Protein AF-A0A255T3M5-F1 (afdb_monomer)

pLDDT: mean 85.86, std 15.18, range [34.28, 96.94]

Solvent-accessible surface area (backbone atoms only — not comparable to full-atom values): 8060 Å² total; per-residue (Å²): 136,81,79,77,80,78,73,87,71,83,81,82,89,82,62,62,52,73,49,74,49,96,86,74,48,77,49,78,44,55,76,75,85,60,90,79,80,62,84,89,81,87,76,66,57,54,73,49,75,47,98,87,66,53,73,50,77,48,66,53,76,77,78,79,75,79,71,40,51,78,54,27,78,45,98,48,38,37,27,26,40,36,90,88,74,46,78,47,78,49,78,62,80,65,88,85,72,80,64,64,60,68,63,50,52,53,53,46,50,50,49,30,51,62,57,25,54,61,73,77,107

Radius of gyration: 24.94 Å; Cα contacts (8 Å, |Δi|>4): 122; chains: 1; bo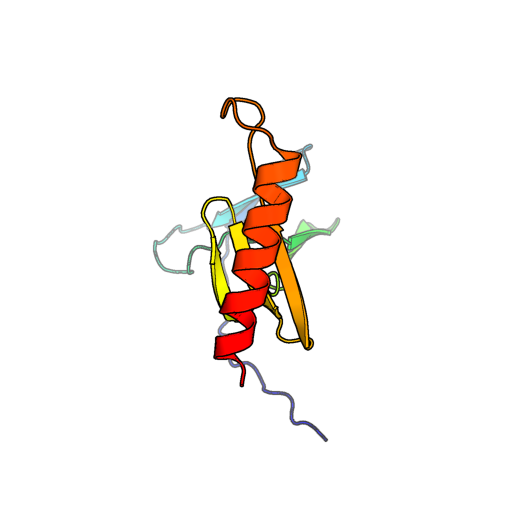unding box: 62×31×61 Å

Secondary structure (DSSP, 8-state):
-PPP-----------EEEEE-TT--EEEEESS--TTSS------EEEEE-TTS-EEEEEPPPP----PEEEEEETTEEEEE-TTS-EEEEE---GGG-S-HHHHHHHHHHHHHHHHHHT--

Nearest PDB structures (foldseek):
  9c3c-assembly1_b  TM=2.298E-01  e=2.456E+00  Oryctolagus cuniculus
  8yt8-assembly1_B  TM=1.563E-01  e=1.535E+00  Mus musculus
  5lnl-assembly2_F  TM=1.861E-01  e=3.705E+00  Haemophilus influenzae
  5lnl-assembly1_C  TM=2.647E-01  e=6.286E+00  Haemophilus influenzae
  5lnl-assembly2_E  TM=1.844E-01  e=7.070E+00  Haemophilus influenzae

Structure (mmCIF, N/CA/C/O backbone):
data_AF-A0A255T3M5-F1
#
_entry.id   AF-A0A255T3M5-F1
#
loop_
_atom_site.group_PDB
_atom_site.id
_atom_site.type_symbol
_atom_site.label_atom_id
_atom_site.label_alt_id
_atom_site.label_comp_id
_atom_site.label_asym_id
_atom_site.label_entity_id
_atom_site.label_seq_id
_atom_site.pdbx_PDB_ins_code
_atom_site.Cartn_x
_atom_site.Cartn_y
_atom_site.Cartn_z
_atom_site.occupancy
_atom_site.B_iso_or_equiv
_atom_site.auth_seq_id
_atom_site.auth_comp_id
_atom_site.auth_asym_id
_atom_site.auth_atom_id
_atom_site.pdbx_PDB_model_num
ATOM 1 N N . MET A 1 1 ? 33.535 2.533 15.701 1.00 35.09 1 MET A N 1
ATOM 2 C CA . MET A 1 1 ? 33.673 2.305 14.246 1.00 35.09 1 MET A CA 1
ATOM 3 C C . MET A 1 1 ? 32.794 1.121 13.869 1.00 35.09 1 MET A C 1
ATOM 5 O O . MET A 1 1 ? 33.111 0.008 14.263 1.00 35.09 1 MET A O 1
ATOM 9 N N . LYS A 1 2 ? 31.643 1.346 13.224 1.00 35.38 2 LYS A N 1
ATOM 10 C CA . LYS A 1 2 ? 30.832 0.251 12.669 1.00 35.38 2 LYS A CA 1
ATOM 11 C C . LYS A 1 2 ? 31.366 -0.037 11.271 1.00 35.38 2 LYS A C 1
ATOM 13 O O . LYS A 1 2 ? 31.410 0.877 10.454 1.00 35.38 2 LYS A O 1
ATOM 18 N N . LYS A 1 3 ? 31.829 -1.268 11.047 1.00 34.28 3 LYS A N 1
ATOM 19 C CA . LYS A 1 3 ? 32.154 -1.770 9.711 1.00 34.28 3 LYS A CA 1
ATOM 20 C C . LYS A 1 3 ? 30.888 -1.658 8.862 1.00 34.28 3 LYS A C 1
ATOM 22 O O . LYS A 1 3 ? 29.825 -2.077 9.312 1.00 34.28 3 LYS A O 1
ATOM 27 N N . ALA A 1 4 ? 31.005 -1.025 7.701 1.00 39.91 4 ALA A N 1
ATOM 28 C CA . ALA A 1 4 ? 29.990 -1.126 6.672 1.00 39.91 4 ALA A CA 1
ATOM 29 C C . ALA A 1 4 ? 29.953 -2.593 6.232 1.00 39.91 4 ALA A C 1
ATOM 31 O O . ALA A 1 4 ? 30.985 -3.130 5.827 1.00 39.91 4 ALA A O 1
ATOM 32 N N . ASP A 1 5 ? 28.795 -3.233 6.387 1.00 39.41 5 ASP A N 1
ATOM 33 C CA . ASP A 1 5 ? 28.466 -4.425 5.617 1.00 39.41 5 ASP A CA 1
ATOM 34 C C . ASP A 1 5 ? 28.571 -4.020 4.147 1.00 39.41 5 ASP A C 1
ATOM 36 O O . ASP A 1 5 ? 27.821 -3.167 3.668 1.00 39.41 5 ASP A O 1
ATOM 40 N N . VAL A 1 6 ? 29.581 -4.552 3.467 1.00 46.31 6 VAL A N 1
ATOM 41 C CA . VAL A 1 6 ? 29.639 -4.528 2.011 1.00 46.31 6 VAL A CA 1
ATOM 42 C C . VAL A 1 6 ? 28.579 -5.529 1.584 1.00 46.31 6 VAL A C 1
ATOM 44 O O . VAL A 1 6 ? 28.779 -6.734 1.704 1.00 46.31 6 VAL A O 1
ATOM 47 N N . ASP A 1 7 ? 27.411 -5.004 1.224 1.00 48.03 7 ASP A N 1
ATOM 48 C CA . ASP A 1 7 ? 26.337 -5.772 0.611 1.00 48.03 7 ASP A CA 1
ATOM 49 C C . ASP A 1 7 ? 26.907 -6.396 -0.668 1.00 48.03 7 ASP A C 1
ATOM 51 O O . ASP A 1 7 ? 27.406 -5.685 -1.543 1.00 48.03 7 ASP A O 1
ATOM 55 N N . ASP A 1 8 ? 26.906 -7.725 -0.735 1.00 47.62 8 ASP A N 1
ATOM 56 C CA . ASP A 1 8 ? 27.293 -8.503 -1.913 1.00 47.62 8 ASP A CA 1
ATOM 57 C C . ASP A 1 8 ? 26.161 -8.387 -2.948 1.00 47.62 8 ASP A C 1
ATOM 59 O O . ASP A 1 8 ? 25.449 -9.341 -3.264 1.00 47.62 8 ASP A O 1
ATOM 63 N N . SER A 1 9 ? 25.885 -7.153 -3.381 1.00 62.00 9 SER A N 1
ATOM 64 C CA . SER A 1 9 ? 24.785 -6.845 -4.283 1.00 62.00 9 SER A CA 1
ATOM 65 C C . SER A 1 9 ? 25.190 -7.293 -5.684 1.00 62.00 9 SER A C 1
ATOM 67 O O . SER A 1 9 ? 25.851 -6.561 -6.424 1.00 62.00 9 SER A O 1
ATOM 69 N N . GLN A 1 10 ? 24.794 -8.505 -6.065 1.00 72.94 10 GLN A N 1
ATOM 70 C CA . GLN A 1 10 ? 24.871 -8.936 -7.456 1.00 72.94 10 GLN A CA 1
ATOM 71 C C . GLN A 1 10 ? 24.027 -7.987 -8.316 1.00 72.94 10 GLN A C 1
ATOM 73 O O . GLN A 1 10 ? 22.807 -7.911 -8.168 1.00 72.94 10 GLN A O 1
ATOM 78 N N . SER A 1 11 ? 24.682 -7.228 -9.194 1.00 83.44 11 SER A N 1
ATOM 79 C CA . SER A 1 11 ? 24.009 -6.407 -10.194 1.00 83.44 11 SER A CA 1
ATOM 80 C C . SER A 1 11 ? 23.817 -7.208 -11.480 1.00 83.44 11 SER A C 1
ATOM 82 O O . SER A 1 11 ? 24.700 -7.941 -11.922 1.00 83.44 11 SER A O 1
ATOM 84 N N . VAL A 1 12 ? 22.641 -7.065 -12.088 1.00 87.31 12 VAL A N 1
ATOM 85 C CA . VAL A 1 12 ? 22.334 -7.615 -13.412 1.00 87.31 12 VAL A CA 1
ATOM 86 C C . VAL A 1 12 ? 22.244 -6.444 -14.381 1.00 87.31 12 VAL A C 1
ATOM 88 O O . VAL A 1 12 ? 21.487 -5.502 -14.146 1.00 87.31 12 VAL A O 1
ATOM 91 N N . GLN A 1 13 ? 23.022 -6.485 -15.462 1.00 90.56 13 GLN A N 1
ATOM 92 C CA . GLN A 1 13 ? 22.964 -5.482 -16.523 1.00 90.56 13 GLN A CA 1
ATOM 93 C C . GLN A 1 13 ? 21.988 -5.937 -17.611 1.00 90.56 13 GLN A C 1
ATOM 95 O O . GLN A 1 13 ? 22.120 -7.037 -18.142 1.00 90.56 13 GLN A O 1
ATOM 100 N N . LEU A 1 14 ? 21.034 -5.074 -17.963 1.00 91.75 14 LEU A N 1
ATOM 101 C CA . LEU A 1 14 ? 20.071 -5.300 -19.040 1.00 91.75 14 LEU A CA 1
ATOM 102 C C . LEU A 1 14 ? 20.258 -4.222 -20.116 1.00 91.75 14 LEU A C 1
ATOM 104 O O . LEU A 1 14 ? 20.284 -3.034 -19.797 1.00 91.75 14 LEU A O 1
ATOM 108 N N . GLY A 1 15 ? 20.397 -4.637 -21.376 1.00 93.62 15 GLY A N 1
ATOM 109 C CA . GLY A 1 15 ? 20.369 -3.757 -22.552 1.00 93.62 15 GLY A CA 1
ATOM 110 C C . GLY A 1 15 ? 18.977 -3.740 -23.183 1.00 93.62 15 GLY A C 1
ATOM 111 O O . GLY A 1 15 ? 18.256 -4.735 -23.081 1.00 93.62 15 GLY A O 1
ATOM 112 N N . GLY A 1 16 ? 18.567 -2.611 -23.764 1.00 94.62 16 GLY A N 1
ATOM 113 C CA . GLY A 1 16 ? 17.236 -2.486 -24.348 1.00 94.62 16 GLY A CA 1
ATOM 114 C C . GLY A 1 16 ? 16.824 -1.073 -24.737 1.00 94.62 16 GLY A C 1
ATOM 115 O O . GLY A 1 16 ? 17.600 -0.116 -24.668 1.00 94.62 16 GLY A O 1
ATOM 116 N N . VAL A 1 17 ? 15.546 -0.947 -25.087 1.00 95.31 17 VAL A N 1
ATOM 117 C CA . VAL A 1 17 ? 14.895 0.304 -25.484 1.00 95.31 17 VAL A CA 1
ATOM 118 C C . VAL A 1 17 ? 13.977 0.794 -24.368 1.00 95.31 17 VAL A C 1
ATOM 120 O O . VAL A 1 17 ? 13.161 0.040 -23.837 1.00 95.31 17 VAL A O 1
ATOM 123 N N . ALA A 1 18 ? 14.069 2.081 -24.032 1.00 94.88 18 ALA A N 1
ATOM 124 C CA . ALA A 1 18 ? 13.137 2.741 -23.125 1.00 94.88 18 ALA A CA 1
ATOM 125 C C . ALA A 1 18 ? 12.154 3.633 -23.899 1.00 94.88 18 ALA A C 1
ATOM 127 O O . ALA A 1 18 ? 12.556 4.478 -24.697 1.00 94.88 18 ALA A O 1
ATOM 128 N N . TYR A 1 19 ? 10.863 3.477 -23.618 1.00 95.06 19 TYR A N 1
ATOM 129 C CA . TYR A 1 19 ? 9.792 4.342 -24.099 1.00 95.06 19 TYR A CA 1
ATOM 130 C C . TYR A 1 19 ? 9.396 5.312 -22.992 1.00 95.06 19 TYR A C 1
ATOM 132 O O . TYR A 1 19 ? 9.095 4.893 -21.872 1.00 95.06 19 TYR A O 1
ATOM 140 N N . VAL A 1 20 ? 9.376 6.604 -23.313 1.00 94.06 20 VAL A N 1
ATOM 141 C CA . VAL A 1 20 ? 8.961 7.666 -22.394 1.00 94.06 20 VAL A CA 1
ATOM 142 C C . VAL A 1 20 ? 7.797 8.418 -23.015 1.00 94.06 20 VAL A C 1
ATOM 144 O O . VAL A 1 20 ? 7.898 8.886 -24.148 1.00 94.06 20 VAL A O 1
ATOM 147 N N . THR A 1 21 ? 6.696 8.536 -22.279 1.00 93.19 21 THR A N 1
ATOM 148 C CA . THR A 1 21 ? 5.530 9.310 -22.721 1.00 93.19 21 THR A CA 1
ATOM 149 C C . THR A 1 21 ? 5.472 10.673 -22.036 1.00 93.19 21 THR A C 1
ATOM 151 O O . THR A 1 21 ? 6.110 10.926 -21.009 1.00 93.19 21 THR A O 1
ATOM 154 N N . ASP A 1 22 ? 4.655 11.560 -22.591 1.00 91.06 22 ASP A N 1
ATOM 155 C CA . ASP A 1 22 ? 4.308 12.870 -22.034 1.00 91.06 22 ASP A CA 1
ATOM 156 C C . ASP A 1 22 ? 3.704 12.799 -20.617 1.00 91.06 22 ASP A C 1
ATOM 158 O O . ASP A 1 22 ? 3.896 13.707 -19.806 1.00 91.06 22 ASP A O 1
ATOM 162 N N . GLN A 1 23 ? 3.063 11.682 -20.265 1.00 90.88 23 GLN A N 1
ATOM 163 C CA . GLN A 1 23 ? 2.529 11.409 -18.926 1.00 90.88 23 GLN A CA 1
ATOM 164 C C . GLN A 1 23 ? 3.601 11.014 -17.898 1.00 90.88 23 GLN A C 1
ATOM 166 O O . GLN A 1 23 ? 3.267 10.615 -16.781 1.00 90.88 23 GLN A O 1
ATOM 171 N N . LYS A 1 24 ? 4.892 11.129 -18.246 1.00 87.06 24 LYS A N 1
ATOM 172 C CA . LYS A 1 24 ? 6.029 10.685 -17.421 1.00 87.06 24 LYS A CA 1
ATOM 173 C C . LYS A 1 24 ? 5.976 9.188 -17.103 1.00 87.06 24 LYS A C 1
ATOM 175 O O . LYS A 1 24 ? 6.494 8.746 -16.078 1.00 87.06 24 LYS A O 1
ATOM 180 N N . TYR A 1 25 ? 5.348 8.416 -17.983 1.00 91.44 25 TYR A N 1
ATOM 181 C CA . TYR A 1 25 ? 5.410 6.966 -17.947 1.00 91.44 25 TYR A CA 1
ATOM 182 C C . TYR A 1 25 ? 6.694 6.513 -18.642 1.00 91.44 25 TYR A C 1
ATOM 184 O O . TYR A 1 25 ? 6.995 6.979 -19.741 1.00 91.44 25 TYR A O 1
ATOM 192 N N . VAL A 1 26 ? 7.445 5.628 -17.987 1.00 94.00 26 VAL A N 1
ATOM 193 C CA . VAL A 1 26 ? 8.685 5.045 -18.508 1.00 94.00 26 VAL A CA 1
ATOM 194 C C . VAL A 1 26 ? 8.511 3.534 -18.556 1.00 94.00 26 VAL A C 1
ATOM 196 O O . VAL A 1 26 ? 8.195 2.916 -17.540 1.00 94.00 26 VAL A O 1
ATOM 199 N N . MET A 1 27 ? 8.736 2.947 -19.727 1.00 94.25 27 MET A N 1
ATOM 200 C CA . MET A 1 27 ? 8.724 1.503 -19.939 1.00 94.25 27 MET A CA 1
ATOM 201 C C . MET A 1 27 ? 10.042 1.082 -20.569 1.00 94.25 27 MET A C 1
ATOM 203 O O . MET A 1 27 ? 10.393 1.566 -21.639 1.00 94.25 27 MET A O 1
ATOM 207 N N . PHE A 1 28 ? 10.756 0.172 -19.918 1.00 94.19 28 PHE A N 1
ATOM 208 C CA . PHE A 1 28 ? 11.952 -0.450 -20.471 1.00 94.19 28 PHE A CA 1
ATOM 209 C C . PHE A 1 28 ? 11.597 -1.808 -21.083 1.00 94.19 28 PHE A C 1
ATOM 211 O O . PHE A 1 28 ? 10.911 -2.609 -20.448 1.00 94.19 28 PHE A O 1
ATOM 218 N N . CYS A 1 29 ? 12.068 -2.054 -22.301 1.00 94.69 29 CYS A N 1
ATOM 219 C CA . CYS A 1 29 ? 11.946 -3.316 -23.015 1.00 94.69 29 CYS A CA 1
ATOM 220 C C . CYS A 1 29 ? 13.360 -3.842 -23.315 1.00 94.69 29 CYS A C 1
ATOM 222 O O . CYS A 1 29 ? 14.079 -3.181 -24.068 1.00 94.69 29 CYS A O 1
ATOM 224 N N . PRO A 1 30 ? 13.792 -4.971 -22.726 1.00 95.50 30 PRO A N 1
ATOM 225 C CA . PRO A 1 30 ? 15.102 -5.544 -23.016 1.00 95.50 30 PRO A CA 1
ATOM 226 C C . PRO A 1 30 ? 15.183 -6.047 -24.463 1.00 95.50 30 PRO A C 1
ATOM 228 O O . PRO A 1 30 ? 14.173 -6.479 -25.019 1.00 95.50 30 PRO A O 1
ATOM 231 N N . ASP A 1 31 ? 16.382 -6.028 -25.050 1.00 95.12 31 ASP A N 1
ATOM 232 C CA . ASP A 1 31 ? 16.600 -6.483 -26.436 1.00 95.12 31 ASP A CA 1
ATOM 233 C C . ASP A 1 31 ? 16.305 -7.986 -26.612 1.00 95.12 31 ASP A C 1
ATOM 235 O O . ASP A 1 31 ? 15.776 -8.396 -27.644 1.00 95.12 31 ASP A O 1
ATOM 239 N N . ASP A 1 32 ? 16.608 -8.796 -25.588 1.00 91.62 32 ASP A N 1
ATOM 240 C CA . ASP A 1 32 ? 16.334 -10.238 -25.532 1.00 91.62 32 ASP A CA 1
ATOM 241 C C . ASP A 1 32 ? 15.574 -10.596 -24.235 1.00 91.62 32 ASP A C 1
ATOM 243 O O . ASP A 1 32 ? 16.182 -10.817 -23.180 1.00 91.62 32 ASP A O 1
ATOM 247 N N . PRO A 1 33 ? 14.227 -10.570 -24.245 1.00 89.38 33 PRO A N 1
ATOM 248 C CA . PRO A 1 33 ? 13.416 -10.840 -23.062 1.00 89.38 33 PRO A CA 1
ATOM 249 C C . PRO A 1 33 ? 13.408 -12.337 -22.712 1.00 89.38 33 PRO A C 1
ATOM 251 O O . PRO A 1 33 ? 12.576 -13.104 -23.197 1.00 89.38 33 PRO A O 1
ATOM 254 N N . VAL A 1 34 ? 14.291 -12.739 -21.795 1.00 89.19 34 VAL A N 1
ATOM 255 C CA . VAL A 1 34 ? 14.369 -14.111 -21.267 1.00 89.19 34 VAL A CA 1
ATOM 256 C C . VAL A 1 34 ? 13.761 -14.193 -19.854 1.00 89.19 34 VAL A C 1
ATOM 258 O O . VAL A 1 34 ? 14.147 -13.419 -18.970 1.00 89.19 34 VAL A O 1
ATOM 261 N N . PRO A 1 35 ? 12.821 -15.122 -19.580 1.00 89.88 35 PRO A N 1
ATOM 262 C CA . PRO A 1 35 ? 12.278 -15.321 -18.237 1.00 89.88 35 PRO A CA 1
ATOM 263 C C . PRO A 1 35 ? 13.358 -15.690 -17.210 1.00 89.88 35 PRO A C 1
ATOM 265 O O . PRO A 1 35 ? 14.208 -16.535 -17.471 1.00 89.88 35 PRO A O 1
ATOM 268 N N . GLY A 1 36 ? 13.284 -15.100 -16.015 1.00 87.94 36 GLY A N 1
ATOM 269 C CA . GLY A 1 36 ? 14.148 -15.463 -14.883 1.00 87.94 36 GLY A CA 1
ATOM 270 C C . GLY A 1 36 ? 15.517 -14.776 -14.838 1.00 87.94 36 GLY A C 1
ATOM 271 O O . GLY A 1 36 ? 16.286 -15.060 -13.927 1.00 87.94 36 GLY A O 1
ATOM 272 N N . VAL A 1 37 ? 15.822 -13.850 -15.758 1.00 89.12 37 VAL A N 1
ATOM 273 C CA . VAL A 1 37 ? 17.059 -13.039 -15.696 1.00 89.12 37 VAL A CA 1
ATOM 274 C C . VAL A 1 37 ? 17.068 -12.108 -14.475 1.00 89.12 37 VAL A C 1
ATOM 276 O O . VAL A 1 37 ? 18.118 -11.864 -13.887 1.00 89.12 37 VAL A O 1
ATOM 279 N N . VAL A 1 38 ? 15.895 -11.607 -14.071 1.00 88.38 38 VAL A N 1
ATOM 280 C CA . VAL A 1 38 ? 15.698 -10.815 -12.849 1.00 88.38 38 VAL A CA 1
ATOM 281 C C . VAL A 1 38 ? 14.412 -11.231 -12.139 1.00 88.38 38 VAL A C 1
ATOM 283 O O . VAL A 1 38 ? 13.412 -11.556 -12.784 1.00 88.38 38 VAL A O 1
ATOM 286 N N . GLU A 1 39 ? 14.421 -11.181 -10.806 1.00 89.00 39 GLU A N 1
ATOM 287 C CA . GLU A 1 39 ? 13.210 -11.361 -10.002 1.00 89.00 39 GLU A CA 1
ATOM 288 C C . GLU A 1 39 ? 12.219 -10.212 -10.262 1.00 89.00 39 GLU A C 1
ATOM 290 O O . GLU A 1 39 ? 12.607 -9.036 -10.214 1.00 89.00 39 GLU A O 1
ATOM 295 N N . PRO A 1 40 ? 10.931 -10.503 -10.513 1.00 88.81 40 PRO A N 1
ATOM 296 C CA . PRO A 1 40 ? 9.936 -9.462 -10.712 1.00 88.81 40 PRO A CA 1
ATOM 297 C C . PRO A 1 40 ? 9.746 -8.656 -9.423 1.00 88.81 40 PRO A C 1
ATOM 299 O O . PRO A 1 40 ? 9.544 -9.209 -8.340 1.00 88.81 40 PRO A O 1
ATOM 302 N N . PHE A 1 41 ? 9.746 -7.326 -9.533 1.00 88.19 41 PHE A N 1
ATOM 303 C CA . PHE A 1 41 ? 9.496 -6.447 -8.395 1.00 88.19 41 PHE A CA 1
ATOM 304 C C . PHE A 1 41 ? 8.409 -5.415 -8.692 1.00 88.19 41 PHE A C 1
ATOM 306 O O . PHE A 1 41 ? 8.329 -4.841 -9.773 1.00 88.19 41 PHE A O 1
ATOM 313 N N . VAL A 1 42 ? 7.589 -5.138 -7.675 1.00 89.38 42 VAL A N 1
ATOM 314 C CA . VAL A 1 42 ? 6.624 -4.033 -7.669 1.00 89.38 42 VAL A CA 1
ATOM 315 C C . VAL A 1 42 ? 6.864 -3.220 -6.405 1.00 89.38 42 VAL A C 1
ATOM 317 O O . VAL A 1 42 ? 6.637 -3.692 -5.287 1.00 89.38 42 VAL A O 1
ATOM 320 N N . ARG A 1 43 ? 7.390 -2.003 -6.562 1.00 90.12 43 ARG A N 1
ATOM 321 C CA . ARG A 1 43 ? 7.786 -1.138 -5.443 1.00 90.12 43 ARG A CA 1
ATOM 322 C C . ARG A 1 43 ? 7.314 0.290 -5.679 1.00 90.12 43 ARG A C 1
ATOM 324 O O . ARG A 1 43 ? 7.424 0.813 -6.779 1.00 90.12 43 ARG A O 1
ATOM 331 N N . ALA A 1 44 ? 6.846 0.934 -4.613 1.00 91.38 44 ALA A N 1
ATOM 332 C CA . ALA A 1 44 ? 6.728 2.387 -4.584 1.00 91.38 44 ALA A CA 1
ATOM 333 C C . ALA 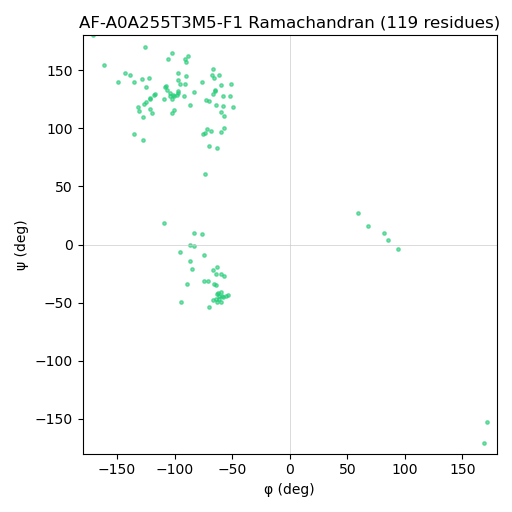A 1 44 ? 8.124 2.995 -4.385 1.00 91.38 44 ALA A C 1
ATOM 335 O O . ALA A 1 44 ? 8.918 2.464 -3.605 1.00 91.38 44 ALA A O 1
ATOM 336 N N . GLY A 1 45 ? 8.424 4.094 -5.072 1.00 92.69 45 GLY A N 1
ATOM 337 C CA . GLY A 1 45 ? 9.754 4.699 -5.080 1.00 92.69 45 GLY A CA 1
ATOM 338 C C . GLY A 1 45 ? 9.784 6.060 -5.758 1.00 92.69 45 GLY A C 1
ATOM 339 O O . GLY A 1 45 ? 8.762 6.555 -6.234 1.00 92.69 45 GLY A O 1
ATOM 340 N N . LYS A 1 46 ? 10.974 6.657 -5.792 1.00 94.38 46 LYS A N 1
ATOM 341 C CA . LYS A 1 46 ? 11.271 7.869 -6.552 1.00 94.38 46 LYS A CA 1
ATOM 342 C C . LYS A 1 46 ? 11.988 7.464 -7.839 1.00 94.38 46 LYS A C 1
ATOM 344 O O . LYS A 1 46 ? 13.095 6.944 -7.768 1.00 94.38 46 LYS A O 1
ATOM 349 N N . GLY A 1 47 ? 11.361 7.722 -8.985 1.00 94.31 47 GLY A N 1
ATOM 350 C CA . GLY A 1 47 ? 12.007 7.648 -10.297 1.00 94.31 47 GLY A CA 1
ATOM 351 C C . GLY A 1 47 ? 12.511 9.024 -10.734 1.00 94.31 47 GLY A C 1
ATOM 352 O O . GLY A 1 47 ? 11.809 10.021 -10.546 1.00 94.31 47 GLY A O 1
ATOM 353 N N . GLN A 1 48 ? 13.710 9.091 -11.306 1.00 95.12 48 GLN A N 1
ATOM 354 C CA . GLN A 1 48 ? 14.299 10.308 -11.858 1.00 95.12 48 GLN A CA 1
ATOM 355 C C . GLN A 1 48 ? 14.844 10.028 -13.260 1.00 95.12 48 GLN A C 1
ATOM 357 O O . GLN A 1 48 ? 15.753 9.224 -13.419 1.00 95.12 48 GLN A O 1
ATOM 362 N N . LEU A 1 49 ? 14.292 10.719 -14.262 1.00 94.06 49 LEU A N 1
ATOM 363 C CA . LEU A 1 49 ? 14.803 10.738 -15.633 1.00 94.06 49 LEU A CA 1
ATOM 364 C C . LEU A 1 49 ? 15.559 12.049 -15.870 1.00 94.06 49 LEU A C 1
ATOM 366 O O . LEU A 1 49 ? 15.015 13.136 -15.653 1.00 94.06 49 LEU A O 1
ATOM 370 N N . MET A 1 50 ? 16.808 11.940 -16.301 1.00 94.81 50 MET A N 1
ATOM 371 C CA . MET A 1 50 ? 17.685 13.061 -16.619 1.00 94.81 50 MET A CA 1
ATOM 372 C C . MET A 1 50 ? 17.505 13.493 -18.080 1.00 94.81 50 MET A C 1
ATOM 374 O O . MET A 1 50 ? 16.968 12.758 -18.907 1.00 94.81 50 MET A O 1
ATOM 378 N N . ARG A 1 51 ? 17.952 14.710 -18.423 1.00 93.19 51 ARG A N 1
ATOM 379 C CA . ARG A 1 51 ? 17.822 15.248 -19.795 1.00 93.19 51 ARG A CA 1
ATOM 380 C C . ARG A 1 51 ? 18.654 14.491 -20.831 1.00 93.19 51 ARG A C 1
ATOM 382 O O . ARG A 1 51 ? 18.349 14.577 -22.012 1.00 93.19 51 ARG A O 1
ATOM 389 N N . ASP A 1 52 ? 19.689 13.790 -20.384 1.00 94.31 52 ASP A N 1
ATOM 390 C CA . ASP A 1 52 ? 20.532 12.930 -21.216 1.00 94.31 52 ASP A CA 1
ATOM 391 C C . ASP A 1 52 ? 19.937 11.525 -21.432 1.00 94.31 52 ASP A C 1
ATOM 393 O O . ASP A 1 52 ? 20.525 10.722 -22.148 1.00 94.31 52 ASP A O 1
ATOM 397 N N . GLY A 1 53 ? 18.770 11.231 -20.845 1.00 89.94 53 GLY A N 1
ATOM 398 C CA . GLY A 1 53 ? 18.087 9.942 -20.960 1.00 89.94 53 GLY A CA 1
ATOM 399 C C . GLY A 1 53 ? 18.401 8.946 -19.841 1.00 89.94 53 GLY A C 1
ATOM 400 O O . GLY A 1 53 ? 17.770 7.894 -19.786 1.00 89.94 53 GLY A O 1
ATOM 401 N N . THR A 1 54 ? 19.308 9.267 -18.914 1.00 93.69 54 THR A N 1
ATOM 402 C CA . THR A 1 54 ? 19.614 8.394 -17.770 1.00 93.69 54 THR A CA 1
ATOM 403 C C . THR A 1 54 ? 18.416 8.298 -16.827 1.00 93.69 54 THR A C 1
ATOM 405 O O . THR A 1 54 ? 17.883 9.325 -16.398 1.00 93.69 54 THR A O 1
ATOM 408 N N . PHE A 1 55 ? 18.014 7.079 -16.462 1.00 94.62 55 PHE A N 1
ATOM 409 C CA . PHE A 1 55 ? 16.925 6.825 -15.518 1.00 94.62 55 PHE A CA 1
ATOM 410 C C . PHE A 1 55 ? 17.433 6.107 -14.267 1.00 94.62 55 PHE A C 1
ATOM 412 O O . PHE A 1 55 ? 18.091 5.075 -14.367 1.00 94.62 55 PHE A O 1
ATOM 419 N N . ASP A 1 56 ? 17.079 6.633 -13.098 1.00 94.88 56 ASP A N 1
ATOM 420 C CA . ASP A 1 56 ? 17.330 6.007 -11.800 1.00 94.88 56 ASP A CA 1
ATOM 421 C C . ASP A 1 56 ? 16.012 5.806 -11.038 1.00 94.88 56 ASP A C 1
ATOM 423 O O . ASP A 1 56 ? 15.111 6.651 -11.085 1.00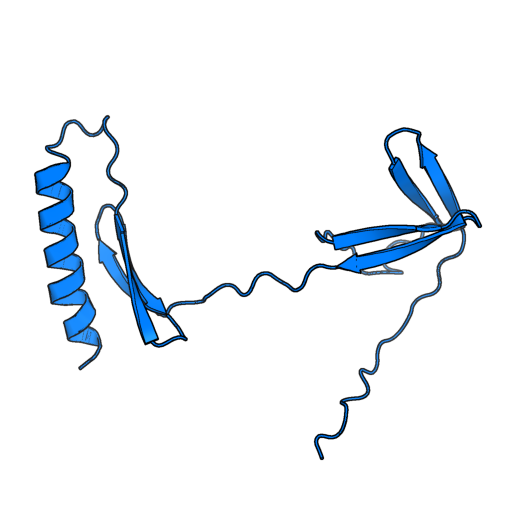 94.88 56 ASP A O 1
ATOM 427 N N . PHE A 1 57 ? 15.900 4.693 -10.311 1.00 94.44 57 PHE A N 1
ATOM 428 C CA . PHE A 1 57 ? 14.761 4.389 -9.452 1.00 94.44 57 PHE A CA 1
ATOM 429 C C . PHE A 1 57 ? 15.231 3.963 -8.064 1.00 94.44 57 PHE A C 1
ATOM 431 O O . PHE A 1 57 ? 15.795 2.891 -7.862 1.00 94.44 57 PHE A O 1
ATOM 438 N N . SER A 1 58 ? 14.889 4.780 -7.073 1.00 93.44 58 SER A N 1
ATOM 439 C CA . SER A 1 58 ? 15.148 4.497 -5.667 1.00 93.44 58 SER A CA 1
ATOM 440 C C . SER A 1 58 ? 13.861 4.014 -4.983 1.00 93.44 58 SER A C 1
ATOM 442 O O . SER A 1 58 ? 12.920 4.807 -4.834 1.00 93.44 58 SER A O 1
ATOM 444 N N . PRO A 1 59 ? 13.766 2.745 -4.537 1.00 92.25 59 PRO A N 1
ATOM 445 C CA . PRO A 1 59 ? 12.583 2.258 -3.839 1.00 92.25 59 PRO A CA 1
ATOM 446 C C . PRO A 1 59 ? 12.423 2.969 -2.493 1.00 92.25 59 PRO A C 1
ATOM 448 O O . PRO A 1 59 ? 13.393 3.204 -1.771 1.00 92.25 59 PRO A O 1
ATOM 451 N N . LEU A 1 60 ? 11.180 3.255 -2.104 1.00 90.12 60 LEU A N 1
ATOM 452 C CA . LEU A 1 60 ? 10.906 3.686 -0.740 1.00 90.12 60 LEU A CA 1
ATOM 453 C C . LEU A 1 60 ? 11.321 2.569 0.230 1.00 90.12 60 LEU A C 1
ATOM 455 O O . LEU A 1 60 ? 11.152 1.374 -0.083 1.00 90.12 60 LEU A O 1
ATOM 459 N N . PRO A 1 61 ? 11.824 2.935 1.425 1.00 82.69 61 PRO A N 1
ATOM 460 C CA . PRO A 1 61 ? 12.052 1.968 2.480 1.00 82.69 61 PRO A CA 1
ATOM 461 C C 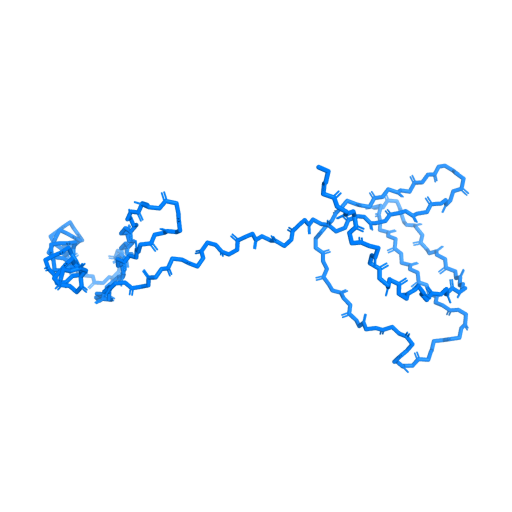. PRO A 1 61 ? 10.774 1.154 2.685 1.00 82.69 61 PRO A C 1
ATOM 463 O O . PRO A 1 61 ? 9.681 1.736 2.670 1.00 82.69 61 PRO A O 1
ATOM 466 N N . PRO A 1 62 ? 10.872 -0.174 2.871 1.00 76.38 62 PRO A N 1
ATOM 467 C CA . PRO A 1 62 ? 9.698 -0.964 3.188 1.00 76.38 62 PRO A CA 1
ATOM 468 C C . PRO A 1 62 ? 9.010 -0.308 4.380 1.00 76.38 62 PRO A C 1
ATOM 470 O O . PRO A 1 62 ? 9.661 -0.018 5.391 1.00 76.38 62 PRO A O 1
ATOM 473 N N . ALA A 1 63 ? 7.708 -0.032 4.244 1.00 70.06 63 ALA A N 1
ATOM 474 C CA . ALA A 1 63 ? 6.932 0.516 5.341 1.00 70.06 63 ALA A CA 1
ATOM 475 C C . ALA A 1 63 ? 7.217 -0.365 6.554 1.00 70.06 63 ALA A C 1
ATOM 477 O O . ALA A 1 63 ? 6.984 -1.579 6.503 1.00 70.06 63 ALA A O 1
ATOM 478 N N . ARG A 1 64 ? 7.790 0.214 7.619 1.00 64.75 64 ARG A N 1
ATOM 479 C CA . ARG A 1 64 ? 7.993 -0.518 8.868 1.00 64.75 64 ARG A CA 1
ATOM 480 C C . ARG A 1 64 ? 6.603 -0.947 9.305 1.00 64.75 64 ARG A C 1
ATOM 482 O O . ARG A 1 64 ? 5.880 -0.160 9.910 1.00 64.75 64 ARG A O 1
ATOM 489 N N . ARG A 1 65 ? 6.208 -2.186 8.988 1.00 58.16 65 ARG A N 1
ATOM 490 C CA . ARG A 1 65 ? 5.055 -2.822 9.613 1.00 58.16 65 ARG A CA 1
ATOM 491 C C . ARG A 1 65 ? 5.390 -2.787 11.091 1.00 58.16 65 ARG A C 1
ATOM 493 O O . ARG A 1 65 ? 6.223 -3.572 11.551 1.00 58.16 65 ARG A O 1
ATOM 500 N N . ARG A 1 66 ? 4.807 -1.828 11.814 1.00 60.25 66 ARG A N 1
ATOM 501 C CA . ARG A 1 66 ? 4.809 -1.800 13.270 1.00 60.25 66 ARG A CA 1
ATOM 502 C C . ARG A 1 66 ? 4.035 -3.049 13.678 1.00 60.25 66 ARG A C 1
ATOM 504 O O . ARG A 1 66 ? 2.820 -3.023 13.829 1.00 60.25 66 ARG A O 1
ATOM 511 N N . ARG A 1 67 ? 4.729 -4.188 13.712 1.00 64.44 67 ARG A N 1
ATOM 512 C CA . ARG A 1 67 ? 4.216 -5.447 14.240 1.00 64.44 67 ARG A CA 1
ATOM 513 C C . ARG A 1 67 ? 4.130 -5.235 15.739 1.00 64.44 67 ARG A C 1
ATOM 515 O O . ARG A 1 67 ? 5.102 -5.472 16.448 1.00 64.44 67 ARG A O 1
ATOM 522 N N . GLY A 1 68 ? 3.018 -4.650 16.169 1.00 76.69 68 GLY A N 1
ATOM 523 C CA . GLY A 1 68 ? 2.624 -4.720 17.559 1.00 76.69 68 GLY A CA 1
ATOM 524 C C . GLY A 1 68 ? 2.250 -6.158 17.903 1.00 76.69 68 GLY A C 1
ATOM 525 O O . GLY A 1 68 ? 1.741 -6.885 17.046 1.00 76.69 68 GLY A O 1
ATOM 526 N N . VAL A 1 69 ? 2.538 -6.571 19.131 1.00 89.94 69 VAL A N 1
ATOM 527 C CA . VAL A 1 69 ? 2.074 -7.840 19.688 1.00 89.94 69 VAL A CA 1
ATOM 528 C C . VAL A 1 69 ? 0.585 -7.689 19.969 1.00 89.94 69 VAL A C 1
ATOM 530 O O . VAL A 1 69 ? 0.165 -6.746 20.637 1.00 89.94 69 VAL A O 1
ATOM 533 N N . LEU A 1 70 ? -0.228 -8.578 19.406 1.00 91.69 70 LEU A N 1
ATOM 534 C CA . LEU A 1 70 ? -1.658 -8.619 19.691 1.00 91.69 70 LEU A CA 1
ATOM 535 C C . LEU A 1 70 ? -1.855 -9.113 21.128 1.00 91.69 70 LEU A C 1
ATOM 537 O O . LEU A 1 70 ? -1.393 -10.201 21.447 1.00 91.69 70 LEU A O 1
ATOM 541 N N . LEU A 1 71 ? -2.548 -8.330 21.955 1.00 93.38 71 LEU A N 1
ATOM 542 C CA . LEU A 1 71 ? -2.838 -8.693 23.343 1.00 93.38 71 LEU A CA 1
ATOM 543 C C . LEU A 1 71 ? -4.207 -9.368 23.461 1.00 93.38 71 LEU A C 1
ATOM 545 O O . LEU A 1 71 ? -4.321 -10.455 24.013 1.00 93.38 71 LEU A O 1
ATOM 549 N N . LYS A 1 72 ? -5.249 -8.757 22.884 1.00 94.88 72 LYS A N 1
ATOM 550 C CA . LYS A 1 72 ? -6.627 -9.268 22.942 1.00 94.88 72 LYS A CA 1
ATOM 551 C C . LYS A 1 72 ? -7.403 -8.892 21.683 1.00 94.88 72 LYS A C 1
ATOM 553 O O . LYS A 1 72 ? -7.271 -7.777 21.175 1.00 94.88 72 LYS A O 1
ATOM 558 N N . LYS A 1 73 ? -8.221 -9.823 21.184 1.00 95.62 73 LYS A N 1
ATOM 559 C CA . LYS A 1 73 ? -9.271 -9.548 20.191 1.00 95.62 73 LYS A CA 1
ATOM 560 C C . LYS A 1 73 ? -10.602 -9.367 20.904 1.00 95.62 73 LYS A C 1
ATOM 562 O O . LYS A 1 73 ? -10.885 -10.118 21.830 1.00 95.62 73 LYS A O 1
ATOM 567 N N . VAL A 1 74 ? -11.401 -8.430 20.419 1.00 95.75 74 VAL A N 1
ATOM 568 C CA . VAL A 1 74 ? -12.804 -8.234 20.807 1.00 95.75 74 VAL A CA 1
ATOM 569 C C . VAL A 1 74 ? -13.667 -8.240 19.548 1.00 95.75 74 VAL A C 1
ATOM 571 O O . VAL A 1 74 ? -13.125 -8.239 18.439 1.00 95.75 74 VAL A O 1
ATOM 574 N N . ALA A 1 75 ? -14.990 -8.281 19.702 1.00 94.56 75 ALA A N 1
ATOM 575 C CA . ALA A 1 75 ? -15.919 -8.466 18.587 1.00 94.56 75 ALA A CA 1
ATOM 576 C C . ALA A 1 75 ? -15.698 -7.451 17.451 1.00 94.56 75 ALA A C 1
ATOM 578 O O . ALA A 1 75 ? -15.604 -7.844 16.288 1.00 94.56 75 ALA A O 1
ATOM 579 N N . HIS A 1 76 ? -15.495 -6.175 17.786 1.00 96.12 76 HIS A N 1
ATOM 580 C CA . HIS A 1 76 ? -15.324 -5.103 16.807 1.00 96.12 76 HIS A CA 1
ATOM 581 C C . HIS A 1 76 ? -13.892 -4.569 16.739 1.00 96.12 76 HIS A C 1
ATOM 583 O O . HIS A 1 76 ? -13.660 -3.469 16.230 1.00 96.12 76 HIS A O 1
ATOM 589 N N . GLY A 1 77 ? -12.894 -5.305 17.240 1.00 95.38 77 GLY A N 1
ATOM 590 C CA . GLY A 1 77 ? -11.545 -4.760 17.271 1.00 95.38 77 GLY A CA 1
ATOM 591 C C . GLY A 1 77 ? -10.480 -5.544 18.022 1.00 95.38 77 GLY A C 1
ATOM 592 O O . GLY A 1 77 ? -10.489 -6.773 18.098 1.00 95.38 77 GLY A O 1
ATOM 593 N N . ARG A 1 78 ? -9.475 -4.812 18.511 1.00 95.25 78 ARG A N 1
ATOM 594 C CA . ARG A 1 78 ? -8.296 -5.392 19.164 1.00 95.25 78 ARG A CA 1
ATOM 595 C C . ARG A 1 78 ? -7.518 -4.402 20.022 1.00 95.25 78 ARG A C 1
ATOM 597 O O . ARG A 1 78 ? -7.461 -3.215 19.704 1.00 95.25 78 ARG A O 1
ATOM 604 N N . LEU A 1 79 ? -6.811 -4.946 21.009 1.00 95.38 79 LEU A N 1
ATOM 605 C CA . LEU A 1 79 ? -5.752 -4.286 21.770 1.00 95.38 79 LEU A CA 1
ATOM 606 C C . LEU A 1 79 ? -4.386 -4.866 21.374 1.00 95.38 79 LEU A C 1
ATOM 608 O O . LEU A 1 79 ? -4.234 -6.079 21.212 1.00 95.38 79 LEU A O 1
ATOM 612 N N . SER A 1 80 ? -3.376 -4.024 21.170 1.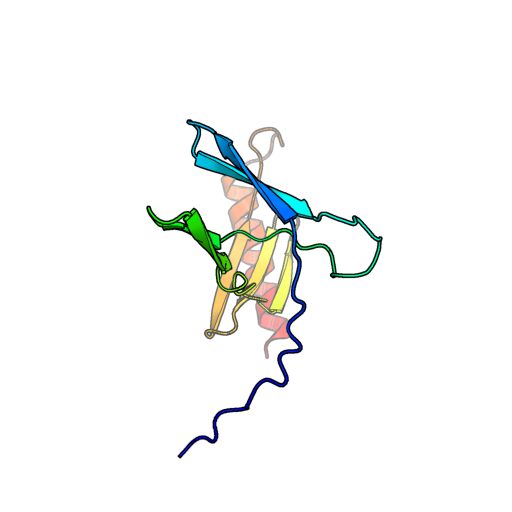00 93.19 80 SER A N 1
ATOM 613 C CA . SER A 1 80 ? -2.016 -4.452 20.806 1.00 93.19 80 SER A CA 1
ATOM 614 C C . SER A 1 80 ? -0.945 -3.586 21.477 1.00 93.19 80 SER A C 1
ATOM 616 O O . SER A 1 80 ? -1.154 -2.391 21.646 1.00 93.19 80 SER A O 1
ATOM 618 N N . ALA A 1 81 ? 0.211 -4.166 21.801 1.00 91.75 81 ALA A N 1
ATOM 619 C CA . ALA A 1 81 ? 1.398 -3.454 22.281 1.00 91.75 81 ALA A CA 1
ATOM 620 C C . ALA A 1 81 ? 2.363 -3.189 21.122 1.00 91.75 81 ALA A C 1
ATOM 622 O O . ALA A 1 81 ? 2.681 -4.100 20.361 1.00 91.75 81 ALA A O 1
ATOM 623 N N . THR A 1 82 ? 2.842 -1.964 20.950 1.00 87.06 82 THR A N 1
ATOM 624 C CA . THR A 1 82 ? 3.782 -1.594 19.889 1.00 87.06 82 THR A CA 1
ATOM 625 C C . THR A 1 82 ? 5.234 -1.740 20.353 1.00 87.06 82 THR A C 1
ATOM 627 O O . THR A 1 82 ? 5.535 -1.752 21.542 1.00 87.06 82 THR A O 1
ATOM 630 N N . LYS A 1 83 ? 6.175 -1.847 19.403 1.00 81.31 83 LYS A N 1
ATOM 631 C CA . LYS A 1 83 ? 7.611 -1.981 19.723 1.00 81.31 83 LYS A CA 1
ATOM 632 C C . LYS A 1 83 ? 8.202 -0.760 20.435 1.00 81.31 83 LYS A C 1
ATOM 634 O O . LYS A 1 83 ? 9.206 -0.896 21.117 1.00 81.31 83 LYS A O 1
ATOM 639 N N . ASP A 1 84 ? 7.605 0.411 20.240 1.00 84.44 84 ASP A N 1
ATOM 640 C CA . ASP A 1 84 ? 7.939 1.669 20.911 1.00 84.44 84 ASP A CA 1
ATOM 641 C C . ASP A 1 84 ? 7.280 1.809 22.298 1.00 84.44 84 ASP A C 1
ATOM 643 O O . ASP A 1 84 ? 7.349 2.877 22.894 1.00 84.44 84 ASP A O 1
ATOM 647 N N . GLY A 1 85 ? 6.674 0.739 22.830 1.00 83.75 85 GLY A N 1
ATOM 648 C CA . GLY A 1 85 ? 6.151 0.690 24.199 1.00 83.75 85 GLY A CA 1
ATOM 649 C C . GLY A 1 85 ? 4.766 1.310 24.383 1.00 83.75 85 GLY A C 1
ATOM 650 O O . GLY A 1 85 ? 4.326 1.480 25.515 1.00 83.75 85 GLY A O 1
ATOM 651 N N . ALA A 1 86 ? 4.064 1.644 23.297 1.00 89.56 86 ALA A N 1
ATOM 652 C CA . ALA A 1 86 ? 2.698 2.152 23.363 1.00 89.56 86 ALA A CA 1
ATOM 653 C C . ALA A 1 86 ? 1.670 1.011 23.303 1.00 89.56 86 ALA A C 1
ATOM 655 O O . ALA A 1 86 ? 1.928 -0.060 22.751 1.00 89.56 86 ALA A O 1
ATOM 656 N N . PHE A 1 87 ? 0.464 1.265 23.806 1.00 92.12 87 PHE A N 1
ATOM 657 C CA . PHE A 1 87 ? -0.688 0.385 23.615 1.00 92.12 87 PHE A CA 1
ATOM 658 C C . PHE A 1 87 ? -1.671 1.027 22.638 1.00 92.12 87 PHE A C 1
ATOM 660 O O . PHE A 1 87 ? -1.954 2.221 22.716 1.00 92.12 87 PHE A O 1
ATOM 667 N N . LEU A 1 88 ? -2.188 0.231 21.706 1.00 93.31 88 LEU A N 1
ATOM 668 C CA . LEU A 1 88 ? -3.139 0.661 20.690 1.00 93.31 88 LEU A CA 1
ATOM 669 C C . LEU A 1 88 ? -4.424 -0.153 20.811 1.00 93.31 88 LEU A C 1
ATOM 671 O O . LEU A 1 88 ? -4.416 -1.364 20.577 1.00 93.31 88 LEU A O 1
ATOM 675 N N . LEU A 1 89 ? -5.525 0.532 21.116 1.00 95.12 89 LEU A N 1
ATOM 676 C CA . LEU A 1 89 ? -6.879 0.001 21.010 1.00 95.12 89 LEU A CA 1
ATOM 677 C C . LEU A 1 89 ? -7.495 0.477 19.692 1.00 95.12 89 LEU A C 1
ATOM 679 O O . LEU A 1 89 ? -7.480 1.664 19.375 1.00 95.12 89 LEU A O 1
ATOM 683 N N . THR A 1 90 ? -8.028 -0.448 18.902 1.00 95.06 90 THR A N 1
ATOM 684 C CA . THR A 1 90 ? -8.778 -0.136 17.680 1.00 95.06 90 THR A CA 1
ATOM 685 C C . THR A 1 90 ? -10.126 -0.825 17.756 1.00 95.06 90 THR A C 1
ATOM 687 O O . THR A 1 90 ? -10.153 -2.048 17.838 1.00 95.06 90 THR A O 1
ATOM 690 N N . LEU A 1 91 ? -11.211 -0.052 17.692 1.00 96.19 91 LEU A N 1
ATOM 691 C CA . LEU A 1 91 ? -12.592 -0.533 17.628 1.00 96.19 91 LEU A CA 1
ATOM 692 C C . LEU A 1 91 ? -13.275 0.060 16.394 1.00 96.19 91 LEU A C 1
ATOM 694 O O . LEU A 1 91 ? -13.129 1.251 16.115 1.00 96.19 91 LEU A O 1
ATOM 698 N N . LYS A 1 92 ? -14.012 -0.767 15.655 1.00 96.12 92 LYS A N 1
ATOM 699 C CA . LYS A 1 92 ? -14.766 -0.377 14.465 1.00 96.12 92 LYS A CA 1
ATOM 700 C C . LYS A 1 92 ? -16.155 -1.004 14.510 1.00 96.12 92 LYS A C 1
ATOM 702 O O . LYS A 1 92 ? -16.338 -2.130 14.066 1.00 96.12 92 LYS A O 1
ATOM 707 N N . VAL A 1 93 ? -17.111 -0.232 15.010 1.00 94.88 93 VAL A N 1
ATOM 708 C CA . VAL A 1 93 ? -18.535 -0.580 15.033 1.00 94.88 93 VAL A CA 1
ATOM 709 C C . VAL A 1 93 ? -19.228 0.163 13.893 1.00 94.88 93 VAL A C 1
ATOM 711 O O . VAL A 1 93 ? -19.044 1.375 13.733 1.00 94.88 93 VAL A O 1
ATOM 714 N N . PHE A 1 94 ? -19.991 -0.541 13.062 1.00 93.19 94 PHE A N 1
ATOM 715 C CA . PHE A 1 94 ? -20.697 0.062 11.939 1.00 93.19 94 PHE A CA 1
ATOM 716 C C . PHE A 1 94 ? -22.099 0.541 12.326 1.00 93.19 94 PHE A C 1
ATOM 718 O O . PHE A 1 94 ? -22.836 -0.100 13.066 1.00 93.19 94 PHE A O 1
ATOM 725 N N . LYS A 1 95 ? -22.526 1.660 11.725 1.00 88.81 95 LYS A N 1
ATOM 726 C CA . LYS A 1 95 ? -23.852 2.258 11.970 1.00 88.81 95 LYS A CA 1
ATOM 727 C C . LYS A 1 95 ? -25.033 1.335 11.636 1.00 88.81 95 LYS A C 1
ATOM 729 O O . LYS A 1 95 ? -26.114 1.528 12.174 1.00 88.81 95 LYS A O 1
ATOM 734 N N . HIS A 1 96 ? -24.850 0.377 10.727 1.00 91.81 96 HIS A N 1
ATOM 735 C CA . HIS A 1 96 ? -25.921 -0.502 10.246 1.00 91.81 96 HIS A CA 1
ATOM 736 C C . HIS A 1 96 ? -26.141 -1.745 11.121 1.00 91.81 96 HIS A C 1
ATOM 738 O O . HIS A 1 96 ? -27.023 -2.539 10.820 1.00 91.81 96 HIS A O 1
ATOM 744 N N . GLU A 1 97 ? -25.374 -1.922 12.198 1.00 84.50 97 GLU A N 1
ATOM 745 C CA . GLU A 1 97 ? -25.511 -3.075 13.097 1.00 84.50 97 GLU A CA 1
ATOM 746 C C . GLU A 1 97 ? -26.752 -2.991 14.005 1.00 84.50 97 GLU A C 1
ATOM 748 O O . GLU A 1 97 ? -27.089 -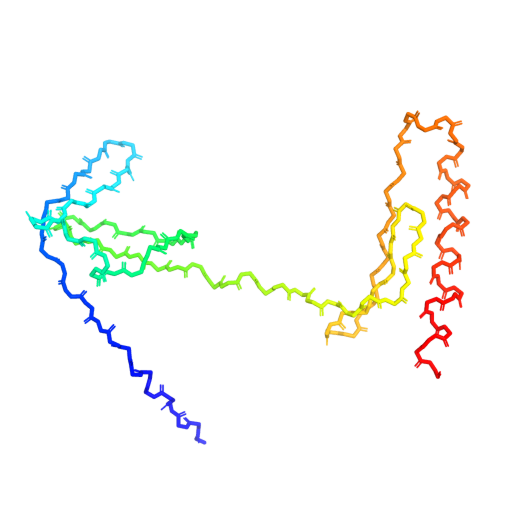3.959 14.678 1.00 84.50 97 GLU A O 1
ATOM 753 N N . GLY A 1 98 ? -27.453 -1.850 14.031 1.00 83.44 98 GLY A N 1
ATOM 754 C CA . GLY A 1 98 ? -28.683 -1.683 14.816 1.00 83.44 98 GLY A CA 1
ATOM 755 C C . GLY A 1 98 ? -28.470 -1.703 16.335 1.00 83.44 98 GLY A C 1
ATOM 756 O O . GLY A 1 98 ? -29.432 -1.860 17.083 1.00 83.44 98 GLY A O 1
ATOM 757 N N . ILE A 1 99 ? -27.224 -1.546 16.792 1.00 88.69 99 ILE A N 1
ATOM 758 C CA . ILE A 1 99 ? -26.835 -1.518 18.207 1.00 88.69 99 ILE A CA 1
ATOM 759 C C . ILE A 1 99 ? -26.504 -0.098 18.675 1.00 88.69 99 ILE A C 1
ATOM 761 O O . ILE A 1 99 ? -26.158 0.779 17.881 1.00 88.69 99 ILE A O 1
ATOM 765 N N . ASP A 1 100 ? -26.558 0.121 19.989 1.00 93.19 100 ASP A N 1
ATOM 766 C CA . ASP A 1 100 ? -26.045 1.344 20.609 1.00 93.19 100 ASP A CA 1
ATOM 767 C C . ASP A 1 100 ? -24.513 1.378 20.496 1.00 93.19 100 ASP A C 1
ATOM 769 O O . ASP A 1 100 ? -23.793 0.759 21.281 1.00 93.19 100 ASP A O 1
ATOM 773 N N . VAL A 1 101 ? -24.021 2.100 19.485 1.00 93.50 101 VAL A N 1
ATOM 774 C CA . VAL A 1 101 ? -22.594 2.191 19.144 1.00 93.50 101 VAL A CA 1
ATOM 775 C C . VAL A 1 101 ? -21.756 2.656 20.332 1.00 93.50 101 VAL A C 1
ATOM 777 O O . VAL A 1 101 ? -20.701 2.082 20.593 1.00 93.50 101 VAL A O 1
ATOM 780 N N . ALA A 1 102 ? -22.215 3.672 21.068 1.00 93.62 102 ALA A N 1
ATOM 781 C CA . ALA A 1 102 ? -21.449 4.231 22.176 1.00 93.62 102 ALA A CA 1
ATOM 782 C C . ALA A 1 102 ? -21.316 3.206 23.305 1.00 93.62 102 ALA A C 1
ATOM 784 O O . ALA A 1 102 ? -20.209 2.930 23.773 1.00 93.62 102 ALA A O 1
ATOM 785 N N . LYS A 1 103 ? -22.433 2.579 23.688 1.00 95.00 103 LYS A N 1
ATOM 786 C CA . LYS A 1 103 ? -22.448 1.557 24.738 1.00 95.00 103 LYS A CA 1
ATOM 787 C C . LYS A 1 103 ? -21.616 0.331 24.360 1.00 95.00 103 LYS A C 1
ATOM 789 O O . LYS A 1 103 ? -20.868 -0.175 25.196 1.00 95.00 103 LYS A O 1
ATOM 794 N N . THR A 1 104 ? -21.713 -0.127 23.112 1.00 95.19 104 THR A N 1
ATOM 795 C CA . THR A 1 104 ? -20.930 -1.265 22.610 1.00 95.19 104 THR A CA 1
ATOM 796 C C . THR A 1 104 ? -19.436 -0.957 22.617 1.00 95.19 104 THR A C 1
ATOM 798 O O . THR A 1 104 ? -18.657 -1.750 23.141 1.00 95.19 104 THR A O 1
ATOM 801 N N . 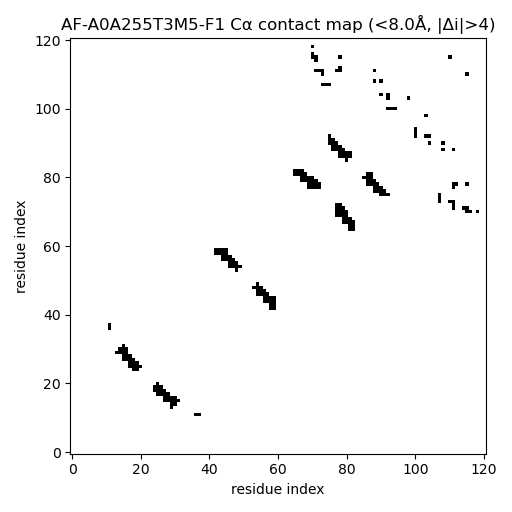MET A 1 105 ? -19.023 0.213 22.113 1.00 95.69 105 MET A N 1
ATOM 802 C CA . MET A 1 105 ? -17.608 0.596 22.096 1.00 95.69 105 MET A CA 1
ATOM 803 C C . MET A 1 105 ? -17.018 0.709 23.505 1.00 95.69 105 MET A C 1
ATOM 805 O O . MET A 1 105 ? -15.903 0.242 23.719 1.00 95.69 105 MET A O 1
ATOM 809 N N . VAL A 1 106 ? -17.750 1.282 24.468 1.00 96.94 106 VAL A N 1
ATOM 810 C CA . VAL A 1 106 ? -17.293 1.363 25.869 1.00 96.94 106 VAL A CA 1
ATOM 811 C C . VAL A 1 106 ? -17.132 -0.033 26.467 1.00 96.94 106 VAL A C 1
ATOM 813 O O . VAL A 1 106 ? -16.068 -0.351 26.994 1.00 96.94 106 VAL A O 1
ATOM 816 N N . LYS A 1 107 ? -18.147 -0.894 26.324 1.00 96.44 107 LYS A N 1
ATOM 817 C CA . LYS A 1 107 ? -18.111 -2.263 26.854 1.00 96.44 107 LYS A CA 1
ATOM 818 C C . LYS A 1 107 ? -16.933 -3.064 26.291 1.00 96.44 107 LYS A C 1
ATOM 820 O O . LYS A 1 107 ? -16.232 -3.739 27.039 1.00 96.44 107 LYS A O 1
ATOM 825 N N . GLU A 1 108 ? -16.702 -2.987 24.984 1.00 95.75 108 GLU A N 1
ATOM 826 C CA . GLU A 1 108 ? -15.613 -3.730 24.344 1.00 95.75 108 GLU A CA 1
ATOM 827 C C . GLU A 1 108 ? -14.235 -3.141 24.623 1.00 95.75 108 GLU A C 1
ATOM 829 O O . GLU A 1 108 ? -13.261 -3.888 24.709 1.00 95.75 108 GLU A O 1
ATOM 834 N N . ALA A 1 109 ? -14.133 -1.823 24.804 1.00 96.56 109 ALA A N 1
ATOM 835 C CA . ALA A 1 109 ? -12.902 -1.207 25.276 1.00 96.56 109 ALA A CA 1
ATOM 836 C C . ALA A 1 109 ? -12.538 -1.726 26.673 1.00 96.56 109 ALA A C 1
ATOM 838 O O . ALA A 1 109 ? -11.398 -2.132 26.895 1.00 96.56 109 ALA A O 1
ATOM 839 N N . GLU A 1 110 ? -13.505 -1.766 27.593 1.00 95.81 110 GLU A N 1
ATOM 840 C CA . GLU A 1 110 ? -13.303 -2.297 28.942 1.00 95.81 110 GLU A CA 1
ATOM 841 C C . GLU A 1 110 ? -12.902 -3.774 28.935 1.00 95.81 110 GLU A C 1
ATOM 843 O O . GLU A 1 110 ? -11.968 -4.146 29.644 1.00 95.81 110 GLU A O 1
ATOM 848 N N . GLU A 1 111 ? -13.559 -4.609 28.125 1.00 94.62 111 GLU A N 1
ATOM 849 C CA . GLU A 1 111 ? -13.203 -6.025 27.960 1.00 94.62 111 GLU A CA 1
ATOM 850 C C . GLU A 1 111 ? -11.768 -6.178 27.436 1.00 94.62 111 GLU A C 1
ATOM 852 O O . GLU A 1 111 ? -10.957 -6.901 28.021 1.00 94.62 111 GLU A O 1
ATOM 857 N N . ALA A 1 112 ? -11.428 -5.446 26.369 1.00 94.44 112 ALA A N 1
ATOM 858 C CA . ALA A 1 112 ? -10.104 -5.494 25.762 1.00 94.44 112 ALA A CA 1
ATOM 859 C C . ALA A 1 112 ? -9.004 -5.097 26.754 1.00 94.44 112 ALA A C 1
ATOM 861 O O . ALA A 1 112 ? -7.947 -5.724 26.775 1.00 94.44 112 ALA A O 1
ATOM 862 N N . ILE A 1 113 ? -9.251 -4.066 27.567 1.00 94.12 113 ILE A N 1
ATOM 863 C CA . ILE A 1 113 ? -8.320 -3.564 28.582 1.00 94.12 113 ILE A CA 1
ATOM 864 C C . ILE A 1 113 ? -8.197 -4.570 29.728 1.00 94.12 113 ILE A C 1
ATOM 866 O O . ILE A 1 113 ? -7.090 -5.001 30.045 1.00 94.12 113 ILE A O 1
ATOM 870 N N . ARG A 1 114 ? -9.321 -4.981 30.327 1.00 92.38 114 ARG A N 1
ATOM 871 C CA . ARG A 1 114 ? -9.334 -5.854 31.508 1.00 92.38 114 ARG A CA 1
ATOM 872 C C . ARG A 1 114 ? -8.637 -7.1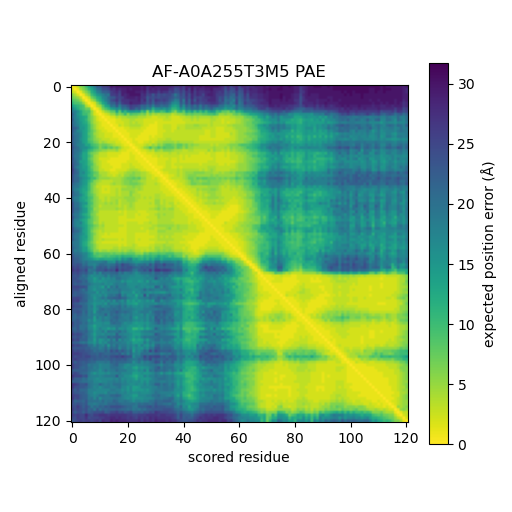83 31.240 1.00 92.38 114 ARG A C 1
ATOM 874 O O . ARG A 1 114 ? -7.841 -7.629 32.057 1.00 92.38 114 ARG A O 1
ATOM 881 N N . GLU A 1 115 ? -8.916 -7.797 30.095 1.00 89.94 115 GLU A N 1
ATOM 882 C CA . GLU A 1 115 ? -8.358 -9.107 29.756 1.00 89.94 115 GLU A CA 1
ATOM 883 C C . GLU A 1 115 ? -7.013 -9.008 29.036 1.00 89.94 115 GLU A C 1
ATOM 885 O O . GLU A 1 115 ? -6.143 -9.853 29.226 1.00 89.94 115 GLU A O 1
ATOM 890 N N . GLY A 1 116 ? -6.812 -7.975 28.215 1.00 85.25 116 GLY A N 1
ATOM 891 C CA . GLY A 1 116 ? -5.587 -7.825 27.435 1.00 85.25 116 GLY A CA 1
ATOM 892 C C . GLY A 1 116 ? -4.362 -7.470 28.275 1.00 85.25 116 GLY A C 1
ATOM 893 O O . GLY A 1 116 ? -3.264 -7.897 27.930 1.00 85.25 116 GLY A O 1
ATOM 894 N N . PHE A 1 117 ? -4.531 -6.742 29.384 1.00 85.81 117 PHE A N 1
ATOM 895 C CA . PHE A 1 117 ? -3.430 -6.458 30.313 1.00 85.81 117 PHE A CA 1
ATOM 896 C C . PHE A 1 117 ? -3.191 -7.568 31.337 1.00 85.81 117 PHE A C 1
ATOM 898 O O . PHE A 1 117 ? -2.076 -7.688 31.836 1.00 85.81 117 PHE A O 1
ATOM 905 N N . ALA A 1 118 ? -4.179 -8.431 31.592 1.00 76.56 118 ALA A N 1
ATOM 906 C CA . AL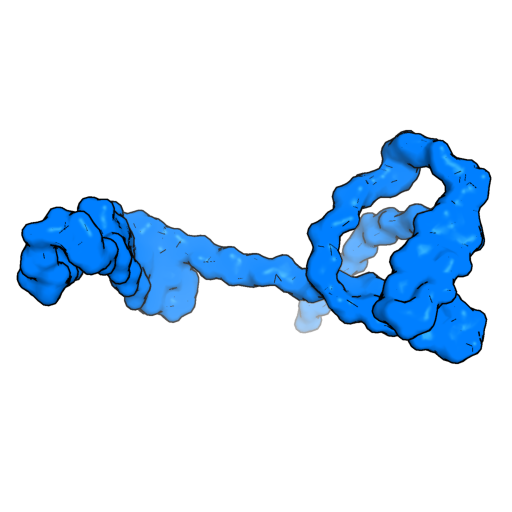A A 1 118 ? -3.997 -9.602 32.452 1.00 76.56 118 ALA A CA 1
ATOM 907 C C . ALA A 1 118 ? -2.977 -10.612 31.886 1.00 76.56 118 ALA A C 1
ATOM 909 O O . ALA A 1 118 ? -2.453 -11.428 32.629 1.00 76.56 118 ALA A O 1
ATOM 910 N N . ILE A 1 119 ? -2.682 -10.549 30.582 1.00 61.75 119 ILE A N 1
ATOM 911 C CA . ILE A 1 119 ? -1.717 -11.423 29.888 1.00 61.75 119 ILE A CA 1
ATOM 912 C C . ILE A 1 119 ? -0.277 -10.870 29.970 1.00 61.75 119 ILE A C 1
ATOM 914 O O . ILE A 1 119 ? 0.679 -11.570 29.647 1.00 61.75 119 ILE A O 1
ATOM 918 N N . VAL A 1 120 ? -0.105 -9.604 30.366 1.00 59.00 120 VAL A N 1
ATOM 919 C CA . VAL A 1 120 ? 1.194 -8.901 30.349 1.00 59.00 120 VAL A CA 1
ATOM 920 C C . VAL A 1 120 ? 1.908 -8.959 31.714 1.00 59.00 120 VAL A C 1
ATOM 922 O O . VAL A 1 120 ? 3.066 -8.552 31.802 1.00 59.00 120 VAL A O 1
ATOM 925 N N . HIS A 1 121 ? 1.251 -9.487 32.755 1.00 49.72 121 HIS A N 1
ATOM 926 C CA . HIS A 1 121 ? 1.783 -9.634 34.115 1.00 49.72 121 HIS A CA 1
ATOM 927 C C . HIS A 1 121 ? 2.082 -11.087 34.479 1.00 49.72 121 HIS A C 1
ATOM 929 O O . HIS A 1 121 ? 1.288 -11.970 34.087 1.00 49.72 121 HIS A O 1
#

Mean predicted aligned error: 11.93 Å

Sequence (121 aa):
MKKADVDDSQSVQLGGVAYVTDQKYVMFCPDDPVPGVVEPFVRAGKGQLMRDGTFDFSPLPPARRRRGVLLKKVAHGRLSATKDGAFLLTLKVFKHEGIDVAKTMVKEAEEAIREGFAIVH

Foldseek 3Di:
DDDPPPPPDDDQDFAFDWDADPVRDIDTDGPDDDPPSDDDDDADFDWDADPVGDIDTDGDDDDPPQPFAWQDDDPFWGWTAGPVGDIDTDGDDDPPPPDDPVVVVVVRVCVRVVRSVVVVD